Protein AF-A0A972YFZ2-F1 (afdb_monomer_lite)

pLDDT: mean 70.56, std 20.29, range [30.72, 95.06]

Foldseek 3Di:
DDPFKWKAFPVVLGIDDPQAWDADPVRFIWGADPNDIDTHGPPPPGMDIWGFPPDAAPVRHTATALWFWKWKWFADDVHPDTDIFIFHWHQDPVVRAIWTWTDDQPDPPPDIDIHGCVVRVVGIDRIDGPGTCSPCLQPDSDDPDFDWDFDDPDPDTDTGGHDDPPPDDDDPDDPDDDDD

Secondary structure (DSSP, 8-state):
----EEEEETTTTEEEPTTTEEE-TTS-EEEEETTEEEEE-TTSTTEEEEEEEEEE-TTSPEEETTTEEEEEEEE-TT-SSEEEEEEEEEEETTTTEEEEEE-----TT-PPPEEETTTSTTTEEEEEEEEETTT-TT--SS--SSEEEEEEETTEEEEEEE------------------

Structure (mmCIF, N/CA/C/O backbone):
data_AF-A0A972YFZ2-F1
#
_entry.id   AF-A0A972YFZ2-F1
#
loop_
_atom_site.group_PDB
_atom_site.id
_atom_site.type_symbol
_atom_site.label_atom_id
_atom_site.label_alt_id
_atom_site.label_comp_id
_atom_site.label_asym_id
_atom_site.label_entity_id
_atom_site.label_seq_id
_atom_site.pdbx_PDB_ins_code
_atom_site.Cartn_x
_atom_site.Cartn_y
_atom_site.Cartn_z
_atom_site.occupancy
_atom_site.B_iso_or_equiv
_atom_site.auth_seq_id
_atom_site.auth_comp_id
_atom_site.auth_asym_id
_atom_site.auth_atom_id
_atom_site.pdbx_PDB_model_num
ATOM 1 N N . MET A 1 1 ? -2.534 -16.159 11.941 1.00 46.22 1 MET A N 1
ATOM 2 C CA . MET A 1 1 ? -3.526 -15.345 11.200 1.00 46.22 1 MET A CA 1
ATOM 3 C C . MET A 1 1 ? -2.789 -14.367 10.299 1.00 46.22 1 MET A C 1
ATOM 5 O O . MET A 1 1 ? -1.926 -13.649 10.784 1.00 46.22 1 MET A O 1
ATOM 9 N N . MET A 1 2 ? -3.070 -14.346 8.994 1.00 51.66 2 MET A N 1
ATOM 10 C CA . MET A 1 2 ? -2.534 -13.304 8.111 1.00 51.66 2 MET A CA 1
ATOM 11 C C . MET A 1 2 ? -3.303 -12.003 8.353 1.00 51.66 2 MET A C 1
ATOM 13 O O . MET A 1 2 ? -4.479 -11.933 8.018 1.00 51.66 2 MET A O 1
ATOM 17 N N . ASN A 1 3 ? -2.640 -10.963 8.866 1.00 70.31 3 ASN A N 1
ATOM 18 C CA . ASN A 1 3 ? -3.240 -9.623 8.902 1.00 70.31 3 ASN A CA 1
ATOM 19 C C . ASN A 1 3 ? -3.533 -9.160 7.482 1.00 70.31 3 ASN A C 1
ATOM 21 O O . ASN A 1 3 ? -2.602 -8.985 6.689 1.00 70.31 3 ASN A O 1
ATOM 25 N N . LYS A 1 4 ? -4.819 -9.043 7.167 1.00 85.06 4 LYS A N 1
ATOM 26 C CA . LYS A 1 4 ? -5.319 -8.548 5.883 1.00 85.06 4 LYS A CA 1
ATOM 27 C C . LYS A 1 4 ? -5.367 -7.020 5.836 1.00 85.06 4 LYS A C 1
ATOM 29 O O . LYS A 1 4 ? -5.476 -6.466 4.749 1.00 85.06 4 LYS A O 1
ATOM 34 N N . TYR A 1 5 ? -5.261 -6.361 6.989 1.00 86.94 5 TYR A N 1
ATOM 35 C CA . TYR A 1 5 ? -5.500 -4.931 7.133 1.00 86.94 5 TYR A CA 1
ATOM 36 C C . TYR A 1 5 ? -4.408 -4.267 7.971 1.00 86.94 5 TYR A C 1
ATOM 38 O O . TYR A 1 5 ? -3.855 -4.882 8.888 1.00 86.94 5 TYR A O 1
ATOM 46 N N . LYS A 1 6 ? -4.146 -2.998 7.663 1.00 88.75 6 LYS A N 1
ATOM 47 C CA . LYS A 1 6 ? -3.535 -2.012 8.556 1.00 88.75 6 LYS A CA 1
ATOM 48 C C . LYS A 1 6 ? -4.562 -0.921 8.824 1.00 88.75 6 LYS A C 1
ATOM 50 O O . LYS A 1 6 ? -5.264 -0.514 7.905 1.00 88.75 6 LYS A O 1
ATOM 55 N N . ILE A 1 7 ? -4.636 -0.455 10.065 1.00 87.06 7 ILE A N 1
ATOM 56 C CA . ILE A 1 7 ? -5.599 0.566 10.482 1.00 87.06 7 ILE A CA 1
ATOM 57 C C . ILE A 1 7 ? -4.810 1.748 11.027 1.00 87.06 7 ILE A C 1
ATOM 59 O O . ILE A 1 7 ? -3.989 1.571 11.927 1.00 87.06 7 ILE A O 1
ATOM 63 N N . TYR A 1 8 ? -5.034 2.927 10.462 1.00 85.56 8 TYR A N 1
ATOM 64 C CA . TYR A 1 8 ? -4.451 4.181 10.920 1.00 85.56 8 TYR A CA 1
ATOM 65 C C . TYR A 1 8 ? -5.502 4.970 11.705 1.00 85.56 8 TYR A C 1
ATOM 67 O O . TYR A 1 8 ? -6.584 5.230 11.181 1.00 85.56 8 TYR A O 1
ATOM 75 N N . ASP A 1 9 ? -5.204 5.325 12.957 1.00 86.00 9 ASP A N 1
ATOM 76 C CA . ASP A 1 9 ? -6.024 6.253 13.746 1.00 86.00 9 ASP A CA 1
ATOM 77 C C . ASP A 1 9 ? -5.588 7.681 13.396 1.00 86.00 9 ASP A C 1
ATOM 79 O O . ASP A 1 9 ? -4.495 8.113 13.767 1.00 86.00 9 ASP A O 1
ATOM 83 N N . THR A 1 10 ? -6.434 8.406 12.660 1.00 79.31 10 THR A N 1
ATOM 84 C CA . THR A 1 10 ? -6.161 9.775 12.195 1.00 79.31 10 THR A CA 1
ATOM 85 C C . THR A 1 10 ? -6.112 10.777 13.343 1.00 79.31 10 THR A C 1
ATOM 87 O O . THR A 1 10 ? -5.435 11.798 13.236 1.00 79.31 10 THR A O 1
ATOM 90 N N . LYS A 1 11 ? -6.781 10.480 14.464 1.00 80.88 11 LYS A N 1
ATOM 91 C CA . LYS A 1 11 ? -6.771 11.326 15.658 1.00 80.88 11 LYS A CA 1
ATOM 92 C C . LYS A 1 11 ? -5.473 11.159 16.443 1.00 80.88 11 LYS A C 1
ATOM 94 O O . LYS A 1 11 ? -4.887 12.150 16.864 1.00 80.88 11 LYS A O 1
ATOM 99 N N . GLU A 1 12 ? -5.029 9.919 16.632 1.00 83.94 12 GLU A N 1
ATOM 100 C CA . GLU A 1 12 ? -3.793 9.602 17.370 1.00 83.94 12 GLU A CA 1
ATOM 101 C C . GLU A 1 12 ? -2.539 9.612 16.472 1.00 83.94 12 GLU A C 1
ATOM 103 O O . GLU A 1 12 ? -1.428 9.401 16.955 1.00 83.94 12 GLU A O 1
ATOM 108 N N . LYS A 1 13 ? -2.717 9.838 15.163 1.00 82.31 13 LYS A N 1
ATOM 109 C CA . LYS A 1 13 ? -1.678 9.887 14.124 1.00 82.31 13 LYS A CA 1
ATOM 110 C C . LYS A 1 13 ? -0.741 8.667 14.116 1.00 82.31 13 LYS A C 1
ATOM 112 O O . LYS A 1 13 ? 0.471 8.804 13.948 1.00 82.31 13 LYS A O 1
ATOM 117 N N . ARG A 1 14 ? -1.281 7.454 14.286 1.00 86.25 14 ARG A N 1
ATOM 118 C CA . ARG A 1 14 ? -0.482 6.212 14.310 1.00 86.25 14 ARG A CA 1
ATOM 119 C C . ARG A 1 14 ? -1.227 4.997 13.773 1.00 86.25 14 ARG A C 1
ATOM 121 O O . ARG A 1 14 ? -2.456 4.934 13.810 1.00 86.25 14 ARG A O 1
ATOM 128 N N . PHE A 1 15 ? -0.470 3.980 13.366 1.00 87.75 15 PHE A N 1
ATOM 129 C CA . PHE A 1 15 ? -1.037 2.658 13.113 1.00 87.75 15 PHE A CA 1
ATOM 130 C C . PHE A 1 15 ? -1.406 1.950 14.418 1.00 87.75 15 PHE A C 1
ATOM 132 O O . PHE A 1 15 ? -0.667 1.990 15.407 1.00 87.75 15 PHE A O 1
ATOM 139 N N . LEU A 1 16 ? -2.554 1.281 14.394 1.00 87.88 16 LEU A N 1
ATOM 140 C CA . LEU A 1 16 ? -3.014 0.412 15.467 1.00 87.88 16 LEU A CA 1
ATOM 141 C C . LEU A 1 16 ? -2.400 -0.982 15.307 1.00 87.88 16 LEU A C 1
ATOM 143 O O . LEU A 1 16 ? -2.342 -1.542 14.207 1.00 87.88 16 LEU A O 1
ATOM 147 N N . GLY A 1 17 ? -1.931 -1.541 16.417 1.00 86.31 17 GLY A N 1
ATOM 148 C CA . GLY A 1 17 ? -1.441 -2.906 16.500 1.00 86.31 17 GLY A CA 1
ATOM 149 C C . GLY A 1 17 ? -2.560 -3.944 16.398 1.00 86.31 17 GLY A C 1
ATOM 150 O O . GLY A 1 17 ? -3.748 -3.654 16.531 1.00 86.31 17 GLY A O 1
ATOM 151 N N . LEU A 1 18 ? -2.163 -5.204 16.226 1.00 80.75 18 LEU A N 1
ATOM 152 C CA . LEU A 1 18 ? -3.081 -6.339 16.022 1.00 80.75 18 LEU A CA 1
ATOM 153 C C . LEU A 1 18 ? -4.008 -6.623 17.198 1.00 80.75 18 LEU A C 1
ATOM 155 O O . LEU A 1 18 ? -5.031 -7.278 17.038 1.00 80.75 18 LEU A O 1
ATOM 159 N N . HIS A 1 19 ? -3.618 -6.161 18.380 1.00 83.56 19 HIS A N 1
ATOM 160 C CA . HIS A 1 19 ? -4.384 -6.311 19.609 1.00 83.56 19 HIS A CA 1
ATOM 161 C C . HIS A 1 19 ? -5.153 -5.034 19.971 1.00 83.56 19 HIS A C 1
ATOM 163 O O . HIS A 1 19 ? -5.839 -5.009 20.984 1.00 83.56 19 HIS A O 1
ATOM 169 N N . GLU A 1 20 ? -5.036 -3.979 19.162 1.00 85.69 20 GLU A N 1
ATOM 170 C CA . GLU A 1 20 ? -5.682 -2.686 19.404 1.00 85.69 20 GLU A CA 1
ATOM 171 C C . GLU A 1 20 ? -6.913 -2.483 18.525 1.00 85.69 20 GLU A C 1
ATOM 173 O O . GLU A 1 20 ? -7.835 -1.776 18.933 1.00 85.69 20 GLU A O 1
ATOM 178 N N . ALA A 1 21 ? -6.956 -3.110 17.345 1.00 86.50 21 ALA A N 1
ATOM 179 C CA . ALA A 1 21 ? -8.110 -3.021 16.465 1.00 86.50 21 ALA A CA 1
ATOM 180 C C . ALA A 1 21 ? -8.316 -4.245 15.565 1.00 86.50 21 ALA A C 1
ATOM 182 O O . ALA A 1 21 ? -7.379 -4.961 15.214 1.00 86.50 21 ALA A O 1
ATOM 183 N N . ALA A 1 22 ? -9.568 -4.439 15.161 1.00 85.56 22 ALA A N 1
ATOM 184 C CA . ALA A 1 22 ? -10.018 -5.426 14.191 1.00 85.56 22 ALA A CA 1
ATOM 185 C C . ALA A 1 22 ? -11.070 -4.811 13.256 1.00 85.56 22 ALA A C 1
ATOM 187 O O . ALA A 1 22 ? -11.588 -3.727 13.518 1.00 85.56 22 ALA A O 1
ATOM 188 N N . ILE A 1 23 ? -11.388 -5.514 12.168 1.00 83.56 23 ILE A N 1
ATOM 189 C CA . ILE A 1 23 ? -12.479 -5.149 11.259 1.00 83.56 23 ILE A CA 1
ATOM 190 C C . ILE A 1 23 ? -13.625 -6.146 11.447 1.00 83.56 23 ILE A C 1
ATOM 192 O O . ILE A 1 23 ? -13.380 -7.355 11.424 1.00 83.56 23 ILE A O 1
ATOM 196 N N . SER A 1 24 ? -14.845 -5.649 11.663 1.00 82.12 24 SER A N 1
ATOM 197 C CA . SER A 1 24 ? -16.055 -6.471 11.774 1.00 82.12 24 SER A CA 1
ATOM 198 C C . SER A 1 24 ? -16.467 -7.056 10.416 1.00 82.12 24 SER A C 1
ATOM 200 O O . SER A 1 24 ? -15.962 -6.651 9.367 1.00 82.12 24 SER A O 1
ATOM 202 N N . ASN A 1 25 ? -17.418 -7.994 10.409 1.00 79.12 25 ASN A N 1
ATOM 203 C CA . ASN A 1 25 ? -17.955 -8.547 9.159 1.00 79.12 25 ASN A CA 1
ATOM 204 C C . ASN A 1 25 ? -18.749 -7.509 8.353 1.00 79.12 25 ASN A C 1
ATOM 206 O O . ASN A 1 25 ? -18.790 -7.590 7.128 1.00 79.12 25 ASN A O 1
ATOM 210 N N . GLU A 1 26 ? -19.342 -6.521 9.026 1.00 78.62 26 GLU A N 1
ATOM 211 C CA . GLU A 1 26 ? -19.993 -5.368 8.396 1.00 78.62 26 GLU A CA 1
ATOM 212 C C . GLU A 1 26 ? -18.982 -4.327 7.886 1.00 78.62 26 GLU A C 1
ATOM 214 O O . GLU A 1 26 ? -19.370 -3.335 7.274 1.00 78.62 26 GLU A O 1
ATOM 219 N N . GLY A 1 27 ? -17.683 -4.543 8.121 1.00 73.31 27 GLY A N 1
ATOM 220 C CA . GLY A 1 27 ? -16.622 -3.633 7.716 1.00 73.31 27 GLY A CA 1
ATOM 221 C C . GLY A 1 27 ? -16.403 -2.466 8.676 1.00 73.31 27 GLY A C 1
ATOM 222 O O . GLY A 1 27 ? -15.793 -1.487 8.262 1.00 73.31 27 GLY A O 1
ATOM 223 N N . ASN A 1 28 ? -16.869 -2.534 9.928 1.00 81.25 28 ASN A N 1
ATOM 224 C CA . ASN A 1 28 ? -16.609 -1.506 10.944 1.00 81.25 28 ASN A CA 1
ATOM 225 C C . ASN A 1 28 ? -15.244 -1.695 11.612 1.00 81.25 28 ASN A C 1
ATOM 227 O O . ASN A 1 28 ? -14.723 -2.810 11.665 1.00 81.25 28 ASN A O 1
ATOM 231 N N . VAL A 1 29 ? -14.675 -0.619 12.164 1.00 81.31 29 VAL A N 1
ATOM 232 C CA . VAL A 1 29 ? -13.446 -0.704 12.964 1.00 81.31 29 VAL A CA 1
ATOM 233 C C . VAL A 1 29 ? -13.821 -0.952 14.419 1.00 81.31 29 VAL A C 1
ATOM 235 O O . VAL A 1 29 ? -14.393 -0.095 15.090 1.00 81.31 29 VAL A O 1
ATOM 238 N N . ILE A 1 30 ? -13.436 -2.116 14.928 1.00 83.38 30 ILE A N 1
ATOM 239 C CA . ILE A 1 30 ? -13.563 -2.468 16.338 1.00 83.38 30 ILE A CA 1
ATOM 240 C C . ILE A 1 30 ? -12.245 -2.120 17.018 1.00 83.38 30 ILE A C 1
ATOM 242 O O . ILE A 1 30 ? -11.204 -2.623 16.604 1.00 83.38 30 ILE A O 1
ATOM 246 N N . THR A 1 31 ? -12.273 -1.296 18.064 1.00 83.50 31 THR A N 1
ATOM 247 C CA . THR A 1 31 ? -11.075 -0.990 18.864 1.00 83.50 31 THR A CA 1
ATOM 248 C C . THR A 1 31 ? -11.166 -1.560 20.271 1.00 83.50 31 THR A C 1
ATOM 250 O O . THR A 1 31 ? -12.240 -1.610 20.874 1.00 83.50 31 THR A O 1
ATOM 253 N N . PHE A 1 32 ? -10.018 -1.981 20.799 1.00 80.50 32 PHE A N 1
ATOM 254 C CA . PHE A 1 32 ? -9.873 -2.547 22.135 1.00 80.50 32 PHE A CA 1
ATOM 255 C C . PHE A 1 32 ? -9.085 -1.562 22.998 1.00 80.50 32 PHE A C 1
ATOM 257 O O . PHE A 1 32 ? -7.896 -1.339 22.770 1.00 80.50 32 PHE A O 1
ATOM 264 N N . LYS A 1 33 ? -9.731 -0.953 23.997 1.00 73.56 33 LYS A N 1
ATOM 265 C CA . LYS A 1 33 ? -9.058 -0.033 24.925 1.00 73.56 33 LYS A CA 1
ATOM 266 C C . LYS A 1 33 ? -9.435 -0.376 26.355 1.00 73.56 33 LYS A C 1
ATOM 268 O O . LYS A 1 33 ? -10.606 -0.349 26.711 1.00 73.56 33 LYS A O 1
ATOM 273 N N . ASN A 1 34 ? -8.434 -0.691 27.178 1.00 71.25 34 ASN A N 1
ATOM 274 C CA . ASN A 1 34 ? -8.599 -1.010 28.602 1.00 71.25 34 ASN A CA 1
ATOM 275 C C . ASN A 1 34 ? -9.643 -2.113 28.879 1.00 71.25 34 ASN A C 1
ATOM 277 O O . ASN A 1 34 ? -10.395 -2.028 29.843 1.00 71.25 34 ASN A O 1
ATOM 281 N N . GLY A 1 35 ? -9.721 -3.130 28.015 1.00 64.38 35 GLY A N 1
ATOM 282 C CA . GLY A 1 35 ? -10.695 -4.222 28.141 1.00 64.38 35 GLY A CA 1
ATOM 283 C C . GLY A 1 35 ? -12.114 -3.889 27.662 1.00 64.38 35 GLY A C 1
ATOM 284 O O . GLY A 1 35 ? -12.957 -4.780 27.638 1.00 64.38 35 GLY A O 1
ATOM 285 N N . ALA A 1 36 ? -12.378 -2.650 27.238 1.00 65.69 36 ALA A N 1
ATOM 286 C CA . ALA A 1 36 ? -13.624 -2.270 26.583 1.00 65.69 36 ALA A CA 1
ATOM 287 C C . ALA A 1 36 ? -13.517 -2.426 25.057 1.00 65.69 36 ALA A C 1
ATOM 289 O O . ALA A 1 36 ? -12.479 -2.129 24.455 1.00 65.69 36 ALA A O 1
ATOM 290 N N . ILE A 1 37 ? -14.613 -2.888 24.453 1.00 74.12 37 ILE A N 1
ATOM 291 C CA . ILE A 1 37 ? -14.787 -3.027 23.006 1.00 74.12 37 ILE A CA 1
ATOM 292 C C . ILE A 1 37 ? -15.602 -1.830 22.522 1.00 74.12 37 ILE A C 1
ATOM 294 O O . ILE A 1 37 ? -16.715 -1.608 22.997 1.00 74.12 37 ILE A O 1
ATOM 298 N N . TYR A 1 38 ? -15.054 -1.076 21.575 1.00 71.94 38 TYR A N 1
ATOM 299 C CA . TYR A 1 38 ? -15.760 0.014 20.908 1.00 71.94 38 TYR A CA 1
ATOM 300 C C . TYR A 1 38 ? -15.969 -0.358 19.446 1.00 71.94 38 TYR A C 1
ATOM 302 O O . TYR A 1 38 ? -14.993 -0.519 18.713 1.00 71.94 38 TYR A O 1
ATOM 310 N N . ASP A 1 39 ? -17.229 -0.479 19.034 1.00 70.56 39 ASP A N 1
ATOM 311 C CA . ASP A 1 39 ? -17.603 -0.599 17.627 1.00 70.56 39 ASP A CA 1
ATOM 312 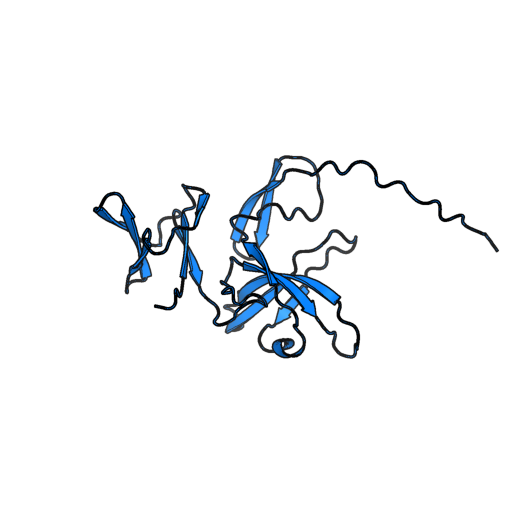C C . ASP A 1 39 ? -17.755 0.809 17.050 1.00 70.56 39 ASP A C 1
ATOM 314 O O . ASP A 1 39 ? -18.663 1.559 17.420 1.00 70.56 39 ASP A O 1
ATOM 318 N N . VAL A 1 40 ? -16.794 1.210 16.221 1.00 65.38 40 VAL A N 1
ATOM 319 C CA . VAL A 1 40 ? -16.801 2.519 15.584 1.00 65.38 40 VAL A CA 1
ATOM 320 C C . VAL A 1 40 ? -17.075 2.312 14.105 1.00 65.38 40 VAL A C 1
ATOM 322 O O . VAL A 1 40 ? -16.280 1.707 13.382 1.00 65.38 40 VAL A O 1
ATOM 325 N N . ALA A 1 41 ? -18.201 2.861 13.648 1.00 59.53 41 ALA A N 1
ATOM 326 C CA . ALA A 1 41 ? -18.550 2.848 12.238 1.00 59.53 41 ALA A CA 1
ATOM 327 C C . ALA A 1 41 ? -17.386 3.394 11.393 1.00 59.53 41 ALA A C 1
ATOM 329 O O . ALA A 1 41 ? -16.792 4.435 11.710 1.00 59.53 41 ALA A O 1
ATOM 330 N N . THR A 1 42 ? -17.088 2.714 10.288 1.00 53.81 42 THR A N 1
ATOM 331 C CA . THR A 1 42 ? -16.043 3.110 9.326 1.00 53.81 42 THR A CA 1
ATOM 332 C C . THR A 1 42 ? -16.277 4.472 8.688 1.00 53.81 42 THR A C 1
ATOM 334 O O . THR A 1 42 ? -15.336 5.085 8.202 1.00 53.81 42 THR A O 1
ATOM 337 N N . ASN A 1 43 ? -17.508 4.983 8.754 1.00 51.56 43 ASN A N 1
ATOM 338 C CA . ASN A 1 43 ? -17.858 6.331 8.306 1.00 51.56 43 ASN A CA 1
ATOM 339 C C . ASN A 1 43 ? -17.453 7.432 9.298 1.00 51.56 43 ASN A C 1
ATOM 341 O O . ASN A 1 43 ? -17.711 8.609 9.050 1.00 51.56 43 ASN A O 1
ATOM 345 N N . SER A 1 44 ? -16.837 7.088 10.431 1.00 57.53 44 SER A N 1
ATOM 346 C CA . SER A 1 44 ? -16.124 8.088 11.215 1.00 57.53 44 SER A CA 1
ATOM 347 C C . SER A 1 44 ? -14.825 8.424 10.479 1.00 57.53 44 SER A C 1
ATOM 349 O O . SER A 1 44 ? -14.021 7.538 10.209 1.00 57.53 44 SER A O 1
ATOM 351 N N . ASN A 1 45 ? -14.561 9.704 10.203 1.00 66.31 45 ASN A N 1
ATOM 352 C CA . ASN A 1 45 ? -13.284 10.192 9.639 1.00 66.31 45 ASN A CA 1
ATOM 353 C C . ASN A 1 45 ? -12.051 9.906 10.541 1.00 66.31 45 ASN A C 1
ATOM 355 O O . ASN A 1 45 ? -10.999 10.529 10.401 1.00 66.31 45 ASN A O 1
ATOM 359 N N . ARG A 1 46 ? -12.190 9.008 11.523 1.00 78.38 46 ARG A N 1
ATOM 360 C CA . ARG A 1 46 ? -11.207 8.651 12.536 1.00 78.38 46 ARG A CA 1
ATOM 361 C C . ARG A 1 46 ? -10.264 7.537 12.091 1.00 78.38 46 ARG A C 1
ATOM 363 O O . ARG A 1 46 ? -9.124 7.512 12.542 1.00 78.38 46 ARG A O 1
ATOM 370 N N . TYR A 1 47 ? -10.725 6.599 11.269 1.00 82.12 47 TYR A N 1
ATOM 371 C CA . TYR A 1 47 ? -9.928 5.426 10.922 1.00 82.12 47 TYR A CA 1
ATOM 372 C C . TYR A 1 47 ? -9.780 5.271 9.418 1.00 82.12 47 TYR A C 1
ATOM 374 O O . TYR A 1 47 ? -10.772 5.197 8.697 1.00 82.12 47 TYR A O 1
ATOM 382 N N . THR A 1 48 ? -8.536 5.136 8.966 1.00 81.62 48 THR A N 1
ATOM 383 C CA . THR A 1 48 ? -8.220 4.770 7.583 1.00 81.62 48 THR A CA 1
ATOM 384 C C . THR A 1 48 ? -7.800 3.308 7.538 1.00 81.62 48 THR A C 1
ATOM 386 O O . THR A 1 48 ? -6.922 2.878 8.292 1.00 81.62 48 THR A O 1
ATOM 389 N N . ILE A 1 49 ? -8.439 2.525 6.668 1.00 83.81 49 ILE A N 1
ATOM 390 C CA . ILE A 1 49 ? -8.173 1.093 6.508 1.00 83.81 49 ILE A CA 1
ATOM 391 C C . ILE A 1 49 ? -7.381 0.874 5.223 1.00 83.81 49 ILE A C 1
ATOM 393 O O . ILE A 1 49 ? -7.826 1.245 4.141 1.00 83.81 49 ILE A O 1
ATOM 397 N N . HIS A 1 50 ? -6.248 0.193 5.348 1.00 87.06 50 HIS A N 1
ATOM 398 C CA . HIS A 1 50 ? -5.372 -0.162 4.238 1.00 87.06 50 HIS A CA 1
ATOM 399 C C . HIS A 1 50 ? -5.346 -1.671 4.047 1.00 87.06 50 HIS A C 1
ATOM 401 O O . HIS A 1 50 ? -5.088 -2.430 4.988 1.00 87.06 50 HIS A O 1
ATOM 407 N N . TYR A 1 51 ? -5.596 -2.115 2.820 1.00 88.25 51 TYR A N 1
ATOM 408 C CA . TYR A 1 51 ? -5.763 -3.526 2.491 1.00 88.25 51 TYR A CA 1
ATOM 409 C C . TYR A 1 51 ? -4.446 -4.138 2.026 1.00 88.25 51 TYR A C 1
ATOM 411 O O . TYR A 1 51 ? -3.728 -3.559 1.215 1.00 88.25 51 TYR A O 1
ATOM 419 N N . TYR A 1 52 ? -4.121 -5.330 2.522 1.00 92.00 52 TYR A N 1
ATOM 420 C CA . TYR A 1 52 ? -2.996 -6.109 2.015 1.00 92.00 52 TYR A CA 1
ATOM 421 C C . TYR A 1 52 ? -3.259 -6.525 0.563 1.00 92.00 52 TYR A C 1
ATOM 423 O O . TYR A 1 52 ? -4.241 -7.212 0.291 1.00 92.00 52 TYR A O 1
ATOM 431 N N . ILE A 1 53 ? -2.353 -6.178 -0.354 1.00 90.19 53 ILE A N 1
ATOM 432 C CA . ILE A 1 53 ? -2.561 -6.402 -1.797 1.00 90.19 53 ILE A CA 1
ATOM 433 C C . ILE A 1 53 ? -2.188 -7.815 -2.270 1.00 90.19 53 ILE A C 1
ATOM 435 O O . ILE A 1 53 ? -2.205 -8.101 -3.465 1.00 90.19 53 ILE A O 1
ATOM 439 N N . GLY A 1 54 ? -1.762 -8.695 -1.359 1.00 90.75 54 GLY A N 1
ATOM 440 C CA . GLY A 1 54 ? -1.279 -10.030 -1.721 1.00 90.75 54 GLY A CA 1
ATOM 441 C C . GLY A 1 54 ? 0.193 -10.095 -2.146 1.00 90.75 54 GLY A C 1
ATOM 442 O O . GLY A 1 54 ? 0.617 -11.144 -2.622 1.00 90.75 54 GLY A O 1
ATOM 443 N N . LYS A 1 55 ? 0.978 -9.020 -1.978 1.00 90.56 55 LYS A N 1
ATOM 444 C CA . LYS A 1 55 ? 2.411 -8.970 -2.329 1.00 90.56 55 LYS A CA 1
ATOM 445 C C . LYS A 1 55 ? 3.288 -8.516 -1.163 1.00 90.56 55 LYS A C 1
ATOM 447 O O . LYS A 1 55 ? 2.889 -7.650 -0.384 1.00 90.56 55 LYS A O 1
ATOM 452 N N . THR A 1 56 ? 4.495 -9.064 -1.079 1.00 93.94 56 THR A N 1
ATOM 453 C CA . THR A 1 56 ? 5.535 -8.663 -0.125 1.00 93.94 56 THR A CA 1
ATOM 454 C C . THR A 1 56 ? 6.685 -7.940 -0.823 1.00 93.94 56 THR A C 1
ATOM 456 O O . THR A 1 56 ? 6.867 -8.062 -2.034 1.00 93.94 56 THR A O 1
ATOM 459 N N . ASP A 1 57 ? 7.422 -7.143 -0.056 1.00 94.69 57 ASP A N 1
ATOM 460 C CA . ASP A 1 57 ? 8.674 -6.521 -0.480 1.00 94.69 57 ASP A CA 1
ATOM 461 C C . ASP A 1 57 ? 9.852 -7.516 -0.386 1.00 94.69 57 ASP A C 1
ATOM 463 O O . ASP A 1 57 ? 9.687 -8.651 0.063 1.00 94.69 57 ASP A O 1
ATOM 467 N N . ILE A 1 58 ? 11.056 -7.086 -0.776 1.00 95.06 58 ILE A N 1
ATOM 468 C CA . ILE A 1 58 ? 12.290 -7.895 -0.715 1.00 95.06 58 ILE A CA 1
ATOM 469 C C . ILE A 1 58 ? 12.692 -8.362 0.698 1.00 95.06 58 ILE A C 1
ATOM 471 O O . ILE A 1 58 ? 13.603 -9.172 0.824 1.00 95.06 58 ILE A O 1
ATOM 475 N N . ASN A 1 59 ? 12.063 -7.841 1.756 1.00 94.94 59 ASN A N 1
ATOM 476 C CA . ASN A 1 59 ? 12.301 -8.219 3.152 1.00 94.94 59 ASN A CA 1
ATOM 477 C C . ASN A 1 59 ? 11.084 -8.942 3.758 1.00 94.94 59 ASN A C 1
ATOM 479 O O . ASN A 1 59 ? 10.884 -8.887 4.974 1.00 94.94 59 ASN A O 1
ATOM 483 N N . ASP A 1 60 ? 10.226 -9.532 2.921 1.00 94.12 60 ASP A N 1
ATOM 484 C CA . ASP A 1 60 ? 8.984 -10.212 3.305 1.00 94.12 60 ASP A CA 1
ATOM 485 C C . ASP A 1 60 ? 7.969 -9.327 4.053 1.00 94.12 60 ASP A C 1
ATOM 487 O O . ASP A 1 60 ? 7.034 -9.809 4.706 1.00 94.12 60 ASP A O 1
ATOM 491 N N . LYS A 1 61 ? 8.089 -7.999 3.938 1.00 92.69 61 LYS A N 1
ATOM 492 C CA . LYS A 1 61 ? 7.116 -7.070 4.513 1.00 92.69 61 LYS A CA 1
ATOM 493 C C . LYS A 1 61 ? 5.922 -6.941 3.582 1.00 92.69 61 LYS A C 1
ATOM 495 O O . LYS A 1 61 ? 6.051 -6.677 2.391 1.00 92.69 61 LYS A O 1
ATOM 500 N N . LYS A 1 62 ? 4.727 -7.091 4.146 1.00 93.00 62 LYS A N 1
ATOM 501 C CA . LYS A 1 62 ? 3.460 -6.948 3.421 1.00 93.00 62 LYS A CA 1
ATOM 502 C C . LYS A 1 62 ? 3.273 -5.539 2.867 1.00 93.00 62 LYS A C 1
ATOM 504 O O . LYS A 1 62 ? 3.408 -4.568 3.610 1.00 93.00 62 LYS A O 1
ATOM 509 N N . ILE A 1 63 ? 2.864 -5.466 1.606 1.00 92.56 63 ILE A N 1
ATOM 510 C CA . ILE A 1 63 ? 2.512 -4.227 0.918 1.00 92.56 63 ILE A CA 1
ATOM 511 C C . ILE A 1 63 ? 1.007 -3.977 1.068 1.00 92.56 63 ILE A C 1
ATOM 513 O O . ILE A 1 63 ? 0.185 -4.862 0.816 1.00 92.56 63 ILE A O 1
ATOM 517 N N . TYR A 1 64 ? 0.653 -2.767 1.485 1.00 91.25 64 TYR A N 1
ATOM 518 C CA . TYR A 1 64 ? -0.722 -2.329 1.715 1.00 91.25 64 TYR A CA 1
ATOM 519 C C . TYR A 1 64 ? -1.110 -1.201 0.756 1.00 91.25 64 TYR A C 1
ATOM 521 O O . TYR A 1 64 ? -0.331 -0.264 0.561 1.00 91.25 64 TYR A O 1
ATOM 529 N N . ASP A 1 65 ? -2.317 -1.318 0.210 1.00 88.69 65 ASP A N 1
ATOM 530 C CA . ASP A 1 65 ? -2.978 -0.359 -0.674 1.00 88.69 65 ASP A CA 1
ATOM 531 C C . ASP A 1 65 ? -3.120 1.016 -0.018 1.00 88.69 65 ASP A C 1
ATOM 533 O O . ASP A 1 65 ? -3.437 1.109 1.173 1.00 88.69 65 ASP A O 1
ATOM 537 N N . ASP A 1 66 ? -2.883 2.063 -0.807 1.00 81.56 66 ASP A N 1
ATOM 538 C CA . ASP A 1 66 ? -3.044 3.470 -0.427 1.00 81.56 66 ASP A CA 1
ATOM 539 C C . ASP A 1 66 ? -2.295 3.834 0.870 1.00 81.56 66 ASP A C 1
ATOM 541 O O . ASP A 1 66 ? -2.722 4.636 1.703 1.00 81.56 66 ASP A O 1
ATOM 545 N N . CYS A 1 67 ? -1.172 3.148 1.094 1.00 84.19 67 CYS A N 1
ATOM 546 C CA . CYS A 1 67 ? -0.365 3.272 2.300 1.00 84.19 67 CYS A CA 1
ATOM 547 C C . CYS A 1 67 ? 1.110 3.067 2.012 1.00 84.19 67 CYS A C 1
ATOM 549 O O . CYS A 1 67 ? 1.913 3.921 2.357 1.00 84.19 67 CYS A O 1
ATOM 551 N N . SER A 1 68 ? 1.500 1.935 1.426 1.00 88.06 68 SER A N 1
ATOM 552 C CA . SER A 1 68 ? 2.921 1.578 1.338 1.00 88.06 68 SER A CA 1
ATOM 553 C C . SER A 1 68 ? 3.643 2.414 0.286 1.00 88.06 68 SER A C 1
ATOM 555 O O . SER A 1 68 ? 3.304 2.347 -0.894 1.00 88.06 68 SER A O 1
ATOM 557 N N . ILE A 1 69 ? 4.675 3.142 0.718 1.00 87.56 69 ILE A N 1
ATOM 558 C CA . ILE A 1 69 ? 5.629 3.797 -0.176 1.00 87.56 69 ILE A CA 1
ATOM 559 C C . ILE A 1 69 ? 6.740 2.796 -0.471 1.00 87.56 69 ILE A C 1
ATOM 561 O O . ILE A 1 69 ? 7.373 2.259 0.448 1.00 87.56 69 ILE A O 1
ATOM 565 N N . ILE A 1 70 ? 6.969 2.556 -1.754 1.00 88.44 70 ILE A N 1
ATOM 566 C CA . ILE A 1 70 ? 7.925 1.585 -2.264 1.00 88.44 70 ILE A CA 1
ATOM 567 C C . ILE A 1 70 ? 9.007 2.265 -3.100 1.00 88.44 70 ILE A C 1
ATOM 569 O O . 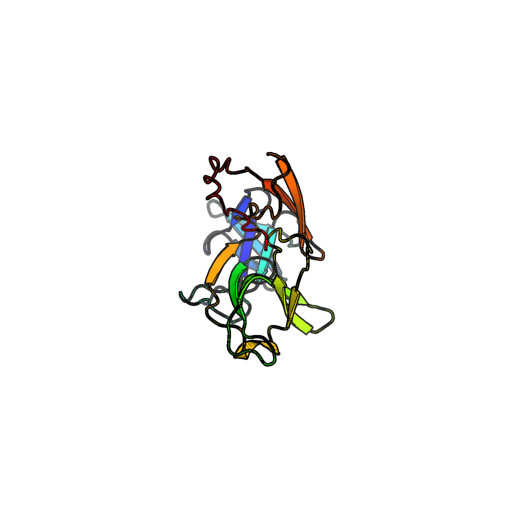ILE A 1 70 ? 8.725 3.191 -3.854 1.00 88.44 70 ILE A O 1
ATOM 573 N N . GLU A 1 71 ? 10.232 1.771 -2.969 1.00 88.25 71 GLU A N 1
ATOM 574 C CA . GLU A 1 71 ? 11.296 1.918 -3.965 1.00 88.25 71 GLU A CA 1
ATOM 575 C C . GLU A 1 71 ? 11.284 0.658 -4.836 1.00 88.25 71 GLU A C 1
ATOM 577 O O . GLU A 1 71 ? 11.104 -0.446 -4.313 1.00 88.25 71 GLU A O 1
ATOM 582 N N . PHE A 1 72 ? 11.443 0.799 -6.146 1.00 90.00 72 PHE A N 1
ATOM 583 C CA . PHE A 1 72 ? 11.501 -0.328 -7.071 1.00 90.00 72 PHE A CA 1
ATOM 584 C C . PHE A 1 72 ? 12.341 0.002 -8.303 1.00 90.00 72 PHE A C 1
ATOM 586 O O . PHE A 1 72 ? 12.474 1.159 -8.698 1.00 90.00 72 PHE A O 1
ATOM 593 N N . ASP A 1 73 ? 12.866 -1.042 -8.930 1.00 90.69 73 ASP A N 1
ATOM 594 C CA . ASP A 1 73 ? 13.547 -0.962 -10.214 1.00 90.69 73 ASP A CA 1
ATOM 595 C C . ASP A 1 73 ? 12.540 -1.274 -11.327 1.00 90.69 73 ASP A C 1
ATOM 597 O O . ASP A 1 73 ? 11.795 -2.254 -11.234 1.00 90.69 73 ASP A O 1
ATOM 601 N N . PHE A 1 74 ? 12.514 -0.474 -12.389 1.00 89.62 74 PHE A N 1
ATOM 602 C CA . PHE A 1 74 ? 11.686 -0.715 -13.568 1.00 89.62 74 PHE A CA 1
ATOM 603 C C . PHE A 1 74 ? 12.547 -0.840 -14.823 1.00 89.62 74 PHE A C 1
ATOM 605 O O . PHE A 1 74 ? 13.404 0.002 -15.086 1.00 89.62 74 PHE A O 1
ATOM 612 N N . ILE A 1 75 ? 12.295 -1.890 -15.604 1.00 88.94 75 ILE A N 1
ATOM 613 C CA . ILE A 1 75 ? 12.957 -2.137 -16.889 1.00 88.94 75 ILE A CA 1
ATOM 614 C C . ILE A 1 75 ? 12.018 -1.706 -18.020 1.00 88.94 75 ILE A C 1
ATOM 616 O O . ILE A 1 75 ? 10.975 -2.336 -18.263 1.00 88.94 75 ILE A O 1
ATOM 620 N N . GLY A 1 76 ? 12.400 -0.630 -18.708 1.00 80.50 76 GLY A N 1
ATOM 621 C CA . GLY A 1 76 ? 11.624 -0.014 -19.779 1.00 80.50 76 GLY A CA 1
ATOM 622 C C . GLY A 1 76 ? 11.359 -0.932 -20.976 1.00 80.50 76 GLY A C 1
ATOM 623 O O . GLY A 1 76 ? 11.972 -1.989 -21.165 1.00 80.50 76 GLY A O 1
ATOM 624 N N . PHE A 1 77 ? 10.357 -0.575 -21.781 1.00 71.62 77 PHE A N 1
ATOM 625 C CA . PHE A 1 77 ? 9.953 -1.368 -22.943 1.00 71.62 77 PHE A CA 1
ATOM 626 C C . PHE A 1 77 ? 10.964 -1.202 -24.081 1.00 71.62 77 PHE A C 1
ATOM 628 O O . PHE A 1 77 ? 10.861 -0.273 -24.870 1.00 71.62 77 PHE A O 1
ATOM 635 N N . GLY A 1 78 ? 11.907 -2.142 -24.174 1.00 74.31 78 GLY A N 1
ATOM 636 C CA . GLY A 1 78 ? 13.003 -2.103 -25.149 1.00 74.31 78 GLY A CA 1
ATOM 637 C C . GLY A 1 78 ? 14.364 -1.811 -24.518 1.00 74.31 78 GLY A C 1
ATOM 638 O O . GLY A 1 78 ? 15.372 -1.879 -25.215 1.00 74.31 78 GLY A O 1
ATOM 639 N N . ASP A 1 79 ? 14.392 -1.565 -23.209 1.00 74.75 79 ASP A N 1
ATOM 640 C CA . ASP A 1 79 ? 15.607 -1.249 -22.471 1.00 74.75 79 ASP A CA 1
ATOM 641 C C . ASP A 1 79 ? 16.166 -2.488 -21.765 1.00 74.75 79 ASP A C 1
ATOM 643 O O . ASP A 1 79 ? 15.420 -3.362 -21.313 1.00 74.75 79 ASP A O 1
ATOM 647 N N . ASN A 1 80 ? 17.492 -2.536 -21.635 1.00 75.25 80 ASN A N 1
ATOM 648 C CA . ASN A 1 80 ? 18.198 -3.514 -20.799 1.00 75.25 80 ASN A CA 1
ATOM 649 C C . ASN A 1 80 ? 18.634 -2.921 -19.450 1.00 75.25 80 ASN A C 1
ATOM 651 O O . ASN A 1 80 ? 19.163 -3.640 -18.603 1.00 75.25 80 ASN A O 1
ATOM 655 N N . GLU A 1 81 ? 18.427 -1.619 -19.253 1.00 82.06 81 GLU A N 1
ATOM 656 C CA . GLU A 1 81 ? 18.809 -0.908 -18.039 1.00 82.06 81 GLU A CA 1
ATOM 657 C C . GLU A 1 81 ? 17.594 -0.693 -17.138 1.00 82.06 81 GLU A C 1
ATOM 659 O O . GLU A 1 81 ? 16.483 -0.413 -17.593 1.00 82.06 81 GLU A O 1
ATOM 664 N N . SER A 1 82 ? 17.809 -0.858 -15.835 1.00 86.50 82 SER A N 1
ATOM 665 C CA . SER A 1 82 ? 16.791 -0.614 -14.822 1.00 86.50 82 SER A CA 1
ATOM 666 C C . SER A 1 82 ? 16.882 0.814 -14.300 1.00 86.50 82 SER A C 1
ATOM 668 O O . SER A 1 82 ? 17.949 1.240 -13.853 1.00 86.50 82 SER A O 1
ATOM 670 N N . VAL A 1 83 ? 15.751 1.512 -14.261 1.00 84.00 83 VAL A N 1
ATOM 671 C CA . VAL A 1 83 ? 15.629 2.827 -13.625 1.00 84.00 83 VAL A CA 1
ATOM 672 C C . VAL A 1 83 ? 14.950 2.669 -12.268 1.00 84.00 83 VAL A C 1
ATOM 674 O O . VAL A 1 83 ? 13.973 1.931 -12.134 1.00 84.00 83 VAL A O 1
ATOM 677 N N . LYS A 1 84 ? 15.475 3.360 -11.253 1.00 83.38 84 LYS A N 1
ATOM 678 C CA . LYS A 1 84 ? 14.903 3.382 -9.904 1.00 83.38 84 LYS A CA 1
ATOM 679 C C . LYS A 1 84 ? 13.774 4.392 -9.797 1.00 83.38 84 LYS A C 1
ATOM 681 O O . LYS A 1 84 ? 13.947 5.553 -10.156 1.00 83.38 84 LYS A O 1
ATOM 686 N N . TYR A 1 85 ? 12.667 3.961 -9.209 1.00 81.75 85 TYR A N 1
ATOM 687 C CA . TYR A 1 85 ? 11.507 4.793 -8.927 1.00 81.75 85 TYR A CA 1
ATOM 688 C C . TYR A 1 85 ? 11.073 4.649 -7.475 1.00 81.75 85 TYR A C 1
ATOM 690 O O . TYR A 1 85 ? 11.173 3.576 -6.879 1.00 81.75 85 TYR A O 1
ATOM 698 N N . ASN A 1 86 ? 10.504 5.730 -6.948 1.00 81.56 86 AS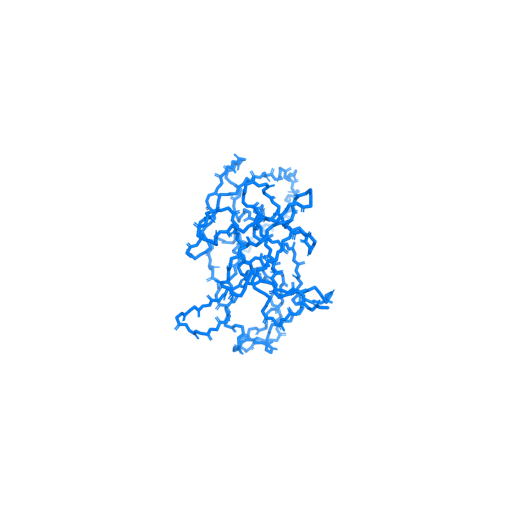N A N 1
ATOM 699 C CA . ASN A 1 86 ? 9.715 5.703 -5.726 1.00 81.56 86 ASN A CA 1
ATOM 700 C C . ASN A 1 86 ? 8.251 5.928 -6.084 1.00 81.56 86 ASN A C 1
ATOM 702 O O . ASN A 1 86 ? 7.935 6.740 -6.952 1.00 81.56 86 ASN A O 1
ATOM 706 N N . GLY A 1 87 ? 7.350 5.225 -5.413 1.00 82.25 87 GLY A N 1
ATOM 707 C CA . GLY A 1 87 ? 5.921 5.348 -5.659 1.00 82.25 87 GLY A CA 1
ATOM 708 C C . GLY A 1 87 ? 5.086 4.747 -4.546 1.00 82.25 87 GLY A C 1
ATOM 709 O O . GLY A 1 87 ? 5.612 4.231 -3.560 1.00 82.25 87 GLY A O 1
ATOM 710 N N . PHE A 1 88 ? 3.776 4.790 -4.717 1.00 86.81 88 PHE A N 1
ATOM 711 C CA . PHE A 1 88 ? 2.833 4.086 -3.857 1.00 86.81 88 PHE A CA 1
ATOM 712 C C . PHE A 1 88 ? 1.853 3.287 -4.709 1.00 86.81 88 PHE A C 1
ATOM 714 O O . PHE A 1 88 ? 1.609 3.597 -5.876 1.00 86.81 88 PHE A O 1
ATOM 721 N N . ILE A 1 89 ? 1.324 2.212 -4.131 1.00 86.81 89 ILE A N 1
ATOM 722 C CA . ILE A 1 89 ? 0.379 1.329 -4.813 1.00 86.81 89 ILE A CA 1
ATOM 723 C C . ILE A 1 89 ? -1.040 1.747 -4.460 1.00 86.81 89 ILE A C 1
ATOM 725 O O . ILE A 1 89 ? -1.356 1.888 -3.279 1.00 86.81 89 ILE A O 1
ATOM 729 N N . LYS A 1 90 ? -1.883 1.891 -5.485 1.00 86.62 90 LYS A N 1
ATOM 730 C CA . LYS A 1 90 ? -3.295 2.246 -5.339 1.00 86.62 90 LYS A CA 1
ATOM 731 C C . LYS A 1 90 ? -4.210 1.310 -6.117 1.00 86.62 90 LYS A C 1
ATOM 733 O O . LYS A 1 90 ? -3.911 0.930 -7.255 1.00 86.62 90 LYS A O 1
ATOM 738 N N . TRP A 1 91 ? -5.359 0.971 -5.542 1.00 84.81 91 TRP A N 1
ATOM 739 C CA . TRP A 1 91 ? -6.436 0.308 -6.271 1.00 84.81 91 TRP A CA 1
ATOM 740 C C . TRP A 1 91 ? -7.129 1.275 -7.240 1.00 84.81 91 TRP A C 1
ATOM 742 O O . TRP A 1 91 ? -7.835 2.209 -6.853 1.00 84.81 91 TRP A O 1
ATOM 752 N N . ASN A 1 92 ? -6.982 1.021 -8.537 1.00 84.38 92 ASN A N 1
ATOM 753 C CA . ASN A 1 92 ? -7.690 1.737 -9.583 1.00 84.38 92 ASN A CA 1
ATOM 754 C C . ASN A 1 92 ? -9.060 1.096 -9.829 1.00 84.38 92 ASN A C 1
ATOM 756 O O . ASN A 1 92 ? -9.187 0.116 -10.566 1.00 84.38 92 ASN A O 1
ATOM 760 N N . LYS A 1 93 ? -10.105 1.708 -9.260 1.00 83.19 93 LYS A N 1
ATOM 761 C CA . LYS A 1 93 ? -11.499 1.259 -9.409 1.00 83.19 93 LYS A CA 1
ATOM 762 C C . LYS A 1 93 ? -11.973 1.245 -10.863 1.00 83.19 93 LYS A C 1
ATOM 764 O O . LYS A 1 93 ? -12.689 0.333 -11.250 1.00 83.19 93 LYS A O 1
ATOM 769 N N . SER A 1 94 ? -11.559 2.221 -11.675 1.00 83.00 94 SER A N 1
ATOM 770 C CA . SER A 1 94 ? -12.000 2.323 -13.077 1.00 83.00 94 SER A CA 1
ATOM 771 C C . SER A 1 94 ? -11.439 1.210 -13.963 1.00 83.00 94 SER A C 1
ATOM 773 O O . SER A 1 94 ? -12.051 0.841 -14.961 1.00 83.00 94 SER A O 1
ATOM 775 N N . ARG A 1 95 ? -10.273 0.665 -13.593 1.00 83.38 95 ARG A N 1
ATOM 776 C CA . ARG A 1 95 ? -9.565 -0.376 -1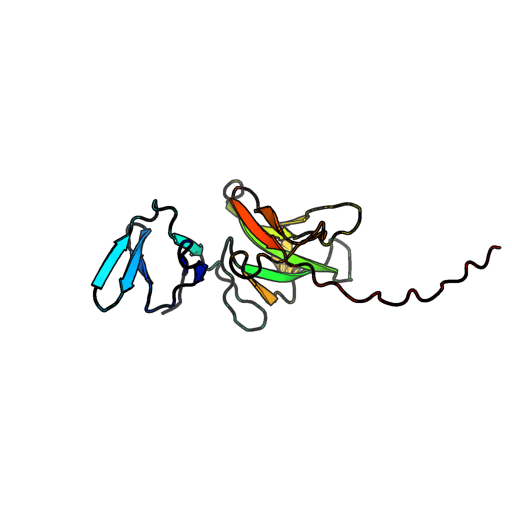4.349 1.00 83.38 95 ARG A CA 1
ATOM 777 C C . ARG A 1 95 ? -9.513 -1.723 -13.626 1.00 83.38 95 ARG A C 1
ATOM 779 O O . ARG A 1 95 ? -8.875 -2.636 -14.140 1.00 83.38 95 ARG A O 1
ATOM 786 N N . PHE A 1 96 ? -10.155 -1.832 -12.459 1.00 85.19 96 PHE A N 1
ATOM 787 C CA . PHE A 1 96 ? -10.200 -3.021 -11.602 1.00 85.19 96 PHE A CA 1
ATOM 788 C C . PHE A 1 96 ? -8.828 -3.685 -11.401 1.00 85.19 96 PHE A C 1
ATOM 790 O O . PHE A 1 96 ? -8.666 -4.890 -11.591 1.00 85.19 96 PHE A O 1
ATOM 797 N N . ARG A 1 97 ? -7.818 -2.884 -11.051 1.00 86.44 97 ARG A N 1
ATOM 798 C CA . ARG A 1 97 ? -6.427 -3.339 -10.899 1.00 86.44 97 ARG A CA 1
ATOM 799 C C . ARG A 1 97 ? -5.643 -2.450 -9.940 1.00 86.44 97 ARG A C 1
ATOM 801 O O . ARG A 1 97 ? -6.072 -1.339 -9.644 1.00 86.44 97 ARG A O 1
ATOM 808 N N . TYR A 1 98 ? -4.457 -2.897 -9.541 1.00 88.88 98 TYR A N 1
ATOM 809 C CA . TYR A 1 98 ? -3.488 -2.048 -8.849 1.00 88.88 98 TYR A CA 1
ATOM 810 C C . TYR A 1 98 ? -2.601 -1.301 -9.845 1.00 88.88 98 TYR A C 1
ATOM 812 O O . TYR A 1 98 ? -2.062 -1.906 -10.772 1.00 88.88 98 TYR A O 1
ATOM 820 N N . ASP A 1 99 ? -2.422 -0.004 -9.621 1.00 90.06 99 ASP A N 1
ATOM 821 C CA . ASP A 1 99 ? -1.399 0.798 -10.285 1.00 90.06 99 ASP A CA 1
ATOM 822 C C . ASP A 1 99 ? -0.337 1.218 -9.245 1.00 90.06 99 ASP A C 1
ATOM 824 O O . ASP A 1 99 ? -0.651 1.383 -8.064 1.00 90.06 99 ASP A O 1
ATOM 828 N N . ILE A 1 100 ? 0.913 1.396 -9.675 1.00 87.94 100 ILE A N 1
ATOM 829 C CA . ILE A 1 100 ? 1.922 2.163 -8.936 1.00 87.94 100 ILE A CA 1
ATOM 830 C C . ILE A 1 100 ? 1.912 3.579 -9.498 1.00 87.94 100 ILE A C 1
ATOM 832 O O . ILE A 1 100 ? 2.151 3.769 -10.690 1.00 87.94 100 ILE A O 1
ATOM 836 N N . GLU A 1 101 ? 1.668 4.562 -8.645 1.00 85.12 101 GLU A N 1
ATOM 837 C CA . GLU A 1 101 ? 1.837 5.973 -8.974 1.00 85.12 101 GLU A CA 1
ATOM 838 C C . GLU A 1 101 ? 3.195 6.436 -8.452 1.00 85.12 101 GLU A C 1
ATOM 840 O O . GLU A 1 101 ? 3.501 6.278 -7.266 1.00 85.12 101 GLU A O 1
ATOM 845 N N . THR A 1 102 ? 4.048 6.938 -9.346 1.00 77.81 102 THR A N 1
ATOM 846 C CA . THR A 1 102 ? 5.365 7.432 -8.944 1.00 77.81 102 THR A CA 1
ATOM 847 C C . THR A 1 102 ? 5.244 8.735 -8.186 1.00 77.81 102 THR A C 1
ATOM 849 O O . THR A 1 102 ? 4.463 9.608 -8.555 1.00 77.81 102 THR A O 1
ATOM 852 N N . ILE A 1 103 ? 6.100 8.895 -7.188 1.00 72.38 103 ILE A N 1
ATOM 853 C CA . ILE A 1 103 ? 6.311 10.162 -6.507 1.00 72.38 103 ILE A CA 1
ATOM 854 C C . ILE A 1 103 ? 7.471 10.853 -7.230 1.00 72.38 103 ILE A C 1
ATOM 856 O O . ILE A 1 103 ? 8.604 10.366 -7.185 1.00 72.38 103 ILE A O 1
ATOM 860 N N . SER A 1 104 ? 7.183 11.954 -7.927 1.00 59.19 104 SER A N 1
ATOM 861 C CA . SER A 1 104 ? 8.193 12.755 -8.624 1.00 59.19 104 SER A CA 1
ATOM 862 C C . SER A 1 104 ? 9.340 13.146 -7.675 1.00 59.19 104 SER A C 1
ATOM 864 O O . SER A 1 104 ? 9.123 13.717 -6.604 1.00 59.19 104 SER A O 1
ATOM 866 N N . HIS A 1 105 ? 10.579 12.837 -8.074 1.00 46.84 105 HIS A N 1
ATOM 867 C CA . HIS A 1 105 ? 11.734 13.635 -7.664 1.00 46.84 105 HIS A CA 1
ATOM 868 C C . HIS A 1 105 ? 11.745 14.865 -8.563 1.00 46.84 105 HIS A C 1
ATOM 870 O O . HIS A 1 105 ? 11.510 14.711 -9.758 1.00 46.84 105 HIS A O 1
ATOM 876 N N . GLY A 1 106 ? 11.979 16.051 -7.992 1.00 42.31 106 GLY A N 1
ATOM 877 C CA . GLY A 1 106 ? 11.941 17.360 -8.653 1.00 42.31 106 GLY A CA 1
ATOM 878 C C . GLY A 1 106 ? 12.971 17.580 -9.768 1.00 42.31 106 GLY A C 1
ATOM 879 O O . GLY A 1 106 ? 13.679 18.589 -9.777 1.00 42.31 106 GLY A O 1
ATOM 880 N N . ASP A 1 107 ? 13.039 16.662 -10.721 1.00 34.28 107 ASP A N 1
ATOM 881 C CA . ASP A 1 107 ? 13.571 16.898 -12.042 1.00 34.28 107 ASP A CA 1
ATOM 882 C C . ASP A 1 107 ? 12.556 17.771 -12.786 1.00 34.28 107 ASP A C 1
ATOM 884 O O . ASP A 1 107 ? 11.341 17.647 -12.619 1.00 34.28 107 ASP A O 1
ATOM 888 N N . LYS A 1 108 ? 13.080 18.731 -13.546 1.00 35.28 108 LYS A N 1
ATOM 889 C CA . LYS A 1 108 ? 12.398 19.949 -14.017 1.00 35.28 108 LYS A CA 1
ATOM 890 C C . LYS A 1 108 ? 11.116 19.746 -14.835 1.00 35.28 108 LYS A C 1
ATOM 892 O O . LYS A 1 108 ? 10.439 20.736 -15.098 1.00 35.28 108 LYS A O 1
ATOM 897 N N . ASP A 1 109 ? 10.797 18.510 -15.194 1.00 45.41 109 ASP A N 1
ATOM 898 C CA . ASP A 1 109 ? 9.684 18.159 -16.067 1.00 45.41 109 ASP A CA 1
ATOM 899 C C . ASP A 1 109 ? 8.457 17.637 -15.293 1.00 45.41 109 ASP A C 1
ATOM 901 O O . ASP A 1 109 ? 7.360 17.627 -15.837 1.00 45.41 109 ASP A O 1
ATOM 905 N N . GLY A 1 110 ? 8.589 17.301 -13.999 1.00 50.03 110 GLY A N 1
ATOM 906 C CA . GLY A 1 110 ? 7.438 17.052 -13.113 1.00 50.03 110 GLY A CA 1
ATOM 907 C C . GLY A 1 110 ? 6.548 15.856 -13.484 1.00 50.03 110 GLY A C 1
ATOM 908 O O . GLY A 1 110 ? 5.420 15.765 -12.998 1.00 50.03 110 GLY A O 1
ATOM 909 N N . ASP A 1 111 ? 7.027 14.945 -14.332 1.00 55.72 111 ASP A N 1
ATOM 910 C CA . ASP A 1 111 ? 6.217 13.839 -14.835 1.00 55.72 111 ASP A CA 1
ATOM 911 C C . ASP A 1 111 ? 5.917 12.799 -13.745 1.00 55.72 111 ASP A C 1
ATOM 913 O O . ASP A 1 111 ? 6.813 12.188 -13.155 1.00 55.72 111 ASP A O 1
ATOM 917 N N . ASN A 1 112 ? 4.625 12.558 -13.517 1.00 65.19 112 ASN A N 1
ATOM 918 C CA . ASN A 1 112 ? 4.136 11.435 -12.724 1.00 65.19 112 ASN A CA 1
ATOM 919 C C . ASN A 1 112 ? 3.824 10.257 -13.656 1.00 65.19 112 ASN A C 1
ATOM 921 O O . ASN A 1 112 ? 2.919 10.322 -14.491 1.00 65.19 112 ASN A O 1
ATOM 925 N N . TYR A 1 113 ? 4.546 9.154 -13.488 1.00 74.19 113 TYR A N 1
ATOM 926 C CA . TYR A 1 113 ? 4.308 7.907 -14.199 1.00 74.19 113 TYR A CA 1
ATOM 927 C C . TYR A 1 113 ? 3.324 7.021 -13.430 1.00 74.19 113 TYR A C 1
ATOM 929 O O . TYR A 1 113 ? 3.368 6.901 -12.204 1.00 74.19 113 TYR A O 1
ATOM 937 N N . ILE A 1 114 ? 2.438 6.359 -14.174 1.00 84.19 114 ILE A N 1
ATOM 938 C CA . ILE A 1 114 ? 1.512 5.360 -13.637 1.00 84.19 114 ILE A CA 1
ATOM 939 C C . ILE A 1 114 ? 1.857 4.011 -14.261 1.00 84.19 114 ILE A C 1
ATOM 941 O O . ILE A 1 114 ? 1.651 3.798 -15.458 1.00 84.19 114 ILE A O 1
ATOM 945 N N . PHE A 1 115 ? 2.344 3.083 -13.441 1.00 86.25 115 PHE A N 1
ATOM 946 C CA . PHE A 1 115 ? 2.631 1.715 -13.859 1.00 86.25 115 PHE A CA 1
ATOM 947 C C . PHE A 1 115 ? 1.464 0.798 -13.511 1.00 86.25 115 PHE A C 1
ATOM 949 O O . PHE A 1 115 ? 1.097 0.650 -12.351 1.00 86.25 115 PHE A O 1
ATOM 956 N N . ASP A 1 116 ? 0.906 0.126 -14.512 1.00 88.62 116 ASP A N 1
ATOM 957 C CA . ASP A 1 116 ? -0.047 -0.962 -14.292 1.00 88.62 116 ASP A CA 1
ATOM 958 C C . ASP A 1 116 ? 0.681 -2.151 -13.660 1.00 88.62 116 ASP A C 1
ATOM 960 O O . ASP A 1 116 ? 1.469 -2.820 -14.331 1.00 88.62 116 ASP A O 1
ATOM 964 N N . LEU A 1 117 ? 0.416 -2.436 -12.383 1.00 87.31 117 LEU A N 1
ATOM 965 C CA . LEU A 1 117 ? 1.131 -3.486 -11.659 1.00 87.31 117 LEU A CA 1
ATOM 966 C C . LEU A 1 117 ? 0.891 -4.869 -12.273 1.00 87.31 117 LEU A C 1
ATOM 968 O O . LEU A 1 117 ? 1.775 -5.715 -12.208 1.00 87.31 117 LEU A O 1
ATOM 972 N N . GLY A 1 118 ? -0.278 -5.106 -12.875 1.00 86.19 118 GLY A N 1
ATOM 973 C CA . GLY A 1 118 ? -0.600 -6.372 -13.530 1.00 86.19 118 GLY A CA 1
ATOM 974 C C . GLY A 1 118 ? 0.156 -6.562 -14.843 1.00 86.19 118 GLY A C 1
ATOM 975 O O . GLY A 1 118 ? 0.657 -7.650 -15.108 1.00 86.19 118 GLY A O 1
ATOM 976 N N . LYS A 1 119 ? 0.287 -5.502 -15.650 1.00 87.56 119 LYS A N 1
ATOM 977 C CA . LYS A 1 119 ? 1.001 -5.561 -16.942 1.00 87.56 119 LYS A CA 1
ATOM 978 C C . LYS A 1 119 ? 2.516 -5.439 -16.813 1.00 87.56 119 LYS A C 1
ATOM 980 O O . LYS A 1 119 ? 3.241 -5.962 -17.652 1.00 87.56 119 LYS A O 1
ATOM 985 N N . CYS A 1 120 ? 2.994 -4.735 -15.793 1.00 88.75 120 CYS A N 1
ATOM 986 C CA . CYS A 1 120 ? 4.412 -4.451 -15.599 1.00 88.75 120 CYS A CA 1
ATOM 987 C C . CYS A 1 120 ? 5.087 -5.393 -14.593 1.00 88.75 120 CYS A C 1
ATOM 989 O O . CYS A 1 120 ? 6.258 -5.183 -14.286 1.00 88.75 120 CYS A O 1
ATOM 991 N N . ILE A 1 121 ? 4.395 -6.417 -14.074 1.00 87.56 121 ILE A N 1
ATOM 992 C CA . ILE A 1 121 ? 4.899 -7.228 -12.953 1.00 87.56 121 ILE A CA 1
ATOM 993 C C . ILE A 1 121 ? 6.268 -7.860 -13.229 1.00 87.56 121 ILE A C 1
ATOM 995 O O . ILE A 1 121 ? 7.132 -7.860 -12.357 1.00 87.56 121 ILE A O 1
ATOM 999 N N . ASP A 1 122 ? 6.503 -8.320 -14.457 1.00 89.62 122 ASP A N 1
ATOM 1000 C CA . ASP A 1 122 ? 7.765 -8.964 -14.832 1.00 89.62 122 ASP A CA 1
ATOM 1001 C C . ASP A 1 122 ? 8.915 -7.968 -15.026 1.00 89.62 122 ASP A C 1
ATOM 1003 O O . ASP A 1 122 ? 10.081 -8.365 -15.042 1.00 89.62 122 ASP A O 1
ATOM 1007 N N . ARG A 1 123 ? 8.590 -6.675 -15.131 1.00 90.81 123 ARG A N 1
ATOM 1008 C CA . ARG A 1 123 ? 9.519 -5.556 -15.349 1.00 90.81 123 ARG A CA 1
ATOM 1009 C C . ARG A 1 123 ? 9.831 -4.779 -14.078 1.00 90.81 123 ARG A C 1
ATOM 1011 O O . ARG A 1 123 ? 10.798 -4.027 -14.063 1.00 90.81 123 ARG A O 1
ATOM 1018 N N . ILE A 1 124 ? 9.022 -4.959 -13.037 1.00 91.69 124 ILE A N 1
ATOM 1019 C CA . ILE A 1 124 ? 9.225 -4.364 -11.720 1.00 91.69 124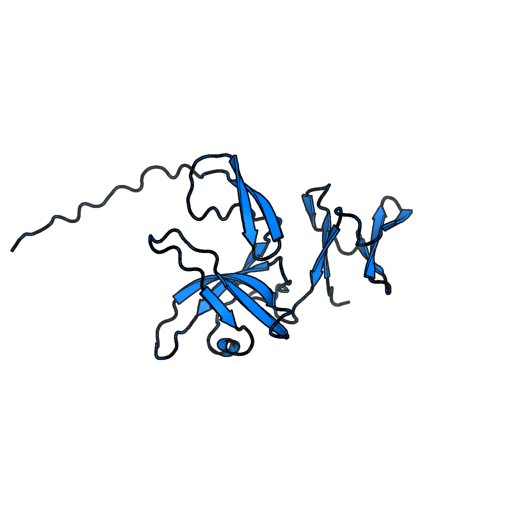 ILE A CA 1
ATOM 1020 C C . ILE A 1 124 ? 10.056 -5.335 -10.881 1.00 91.69 124 ILE A C 1
ATOM 1022 O O . ILE A 1 124 ? 9.663 -6.483 -10.663 1.00 91.69 124 ILE A O 1
ATOM 1026 N N . LYS A 1 125 ? 11.213 -4.881 -10.404 1.00 91.75 125 LYS A N 1
ATOM 1027 C CA . LYS A 1 125 ? 12.145 -5.661 -9.582 1.00 91.75 125 LYS A CA 1
ATOM 1028 C C . LYS A 1 125 ? 12.449 -4.934 -8.277 1.00 91.75 125 LYS A C 1
ATOM 1030 O O . LYS A 1 125 ? 12.188 -3.744 -8.133 1.00 91.75 125 LYS A O 1
ATOM 1035 N N . ASN A 1 126 ? 12.990 -5.686 -7.319 1.00 92.75 126 ASN A N 1
ATOM 1036 C CA . ASN A 1 126 ? 13.552 -5.159 -6.074 1.00 92.75 126 ASN A CA 1
ATOM 1037 C C . ASN A 1 126 ? 12.618 -4.225 -5.283 1.00 92.75 126 ASN A C 1
ATOM 1039 O O . ASN A 1 126 ? 13.074 -3.262 -4.673 1.00 92.75 126 ASN A O 1
ATOM 1043 N N . ILE A 1 127 ? 11.313 -4.527 -5.266 1.00 93.69 127 ILE A N 1
ATOM 1044 C CA . ILE A 1 127 ? 10.324 -3.739 -4.521 1.00 93.69 127 ILE A CA 1
ATOM 1045 C C . ILE A 1 127 ? 10.694 -3.743 -3.036 1.00 93.69 127 ILE A C 1
ATOM 1047 O O . ILE A 1 127 ? 10.678 -4.790 -2.391 1.00 93.69 127 ILE A O 1
ATOM 1051 N N . LYS A 1 128 ? 10.980 -2.573 -2.476 1.00 94.00 128 LYS A N 1
ATOM 1052 C CA . LYS A 1 128 ? 11.341 -2.378 -1.072 1.00 94.00 128 LYS A CA 1
ATOM 1053 C C . LYS A 1 128 ? 10.406 -1.362 -0.444 1.00 94.00 128 LYS A C 1
ATOM 1055 O O . LYS A 1 128 ? 10.297 -0.244 -0.936 1.00 94.00 128 LYS A O 1
ATOM 1060 N N . ILE A 1 129 ? 9.776 -1.703 0.679 1.00 90.94 129 ILE A N 1
ATOM 1061 C CA . ILE A 1 129 ? 8.994 -0.717 1.429 1.00 90.94 129 ILE A CA 1
ATOM 1062 C C . ILE A 1 129 ? 9.962 0.253 2.100 1.00 90.94 129 ILE A C 1
ATOM 1064 O O . ILE A 1 129 ? 10.783 -0.131 2.939 1.00 90.94 129 ILE A O 1
ATOM 1068 N N . ILE A 1 130 ? 9.834 1.526 1.744 1.00 85.00 130 ILE A N 1
ATOM 1069 C CA . ILE A 1 130 ? 10.629 2.614 2.308 1.00 85.00 130 ILE A CA 1
ATOM 1070 C C . ILE A 1 130 ? 9.826 3.467 3.282 1.00 85.00 130 ILE A C 1
ATOM 1072 O O . ILE A 1 130 ? 10.431 4.246 4.008 1.00 85.00 130 ILE A O 1
ATOM 1076 N N . GLY A 1 131 ? 8.504 3.314 3.361 1.00 83.50 131 GLY A N 1
ATOM 1077 C CA . GLY A 1 131 ? 7.673 4.006 4.343 1.00 83.50 131 GLY A CA 1
ATOM 1078 C C . GLY A 1 131 ? 6.184 3.807 4.118 1.00 83.50 131 GLY A C 1
ATOM 1079 O O . GLY A 1 131 ? 5.769 2.911 3.383 1.00 83.50 131 GLY A O 1
ATOM 1080 N N . THR A 1 132 ? 5.390 4.664 4.750 1.00 82.88 132 THR A N 1
ATOM 1081 C CA . THR A 1 132 ? 3.942 4.739 4.551 1.00 82.88 132 THR A CA 1
ATOM 1082 C C . THR A 1 132 ? 3.526 6.176 4.247 1.00 82.88 132 THR A C 1
ATOM 1084 O O . THR A 1 132 ? 4.194 7.096 4.707 1.00 82.88 132 THR A O 1
ATOM 1087 N N . LEU A 1 133 ? 2.440 6.399 3.508 1.00 76.19 133 LEU A N 1
ATOM 1088 C CA . LEU A 1 133 ? 1.919 7.748 3.242 1.00 76.19 133 LEU A CA 1
ATOM 1089 C C . LEU A 1 133 ? 1.570 8.480 4.549 1.00 76.19 133 LEU A C 1
ATOM 1091 O O . LEU A 1 133 ? 1.774 9.682 4.661 1.00 76.19 133 LEU A O 1
ATOM 1095 N N . GLN A 1 134 ? 1.130 7.734 5.565 1.00 76.12 134 GLN A N 1
ATOM 1096 C CA . GLN A 1 134 ? 0.702 8.268 6.854 1.00 76.12 134 GLN A CA 1
ATOM 1097 C C . GLN A 1 134 ? 1.862 8.593 7.819 1.00 76.12 134 GLN A C 1
ATOM 1099 O O . GLN A 1 134 ? 1.712 9.469 8.665 1.00 76.12 134 GLN A O 1
ATOM 1104 N N . GLU A 1 135 ? 3.012 7.909 7.725 1.00 66.44 135 GLU A N 1
ATOM 1105 C CA . GLU A 1 135 ? 4.194 8.170 8.580 1.00 66.44 135 GLU A CA 1
ATOM 1106 C C . GLU A 1 135 ? 5.306 8.936 7.849 1.00 66.44 135 GLU A C 1
ATOM 1108 O O . GLU A 1 135 ? 6.086 9.650 8.473 1.00 66.44 135 GLU A O 1
ATOM 1113 N N . LYS A 1 136 ? 5.414 8.770 6.526 1.00 59.84 136 LYS A N 1
ATOM 1114 C CA . LYS A 1 136 ? 6.431 9.381 5.655 1.00 59.84 136 LYS A CA 1
ATOM 1115 C C . LYS A 1 136 ? 5.849 10.433 4.718 1.00 59.84 136 LYS A C 1
ATOM 1117 O O . LYS A 1 136 ? 6.339 10.639 3.613 1.00 59.84 136 LYS A O 1
ATOM 1122 N N . ALA A 1 137 ? 4.893 11.185 5.232 1.00 48.06 137 ALA A N 1
ATOM 1123 C CA . ALA A 1 137 ? 4.469 12.489 4.741 1.00 48.06 137 ALA A CA 1
ATOM 1124 C C . ALA A 1 137 ? 5.634 13.465 4.378 1.00 48.06 137 ALA A C 1
ATOM 1126 O O . ALA A 1 137 ? 5.419 14.480 3.741 1.00 48.06 137 ALA A O 1
ATOM 1127 N N . SER A 1 138 ? 6.898 13.160 4.680 1.00 40.81 138 SER A N 1
ATOM 1128 C CA . SER A 1 138 ? 8.087 13.955 4.348 1.00 40.81 138 SER A CA 1
ATOM 1129 C C . SER A 1 138 ? 8.703 13.731 2.949 1.00 40.81 138 SER A C 1
ATOM 1131 O O . SER A 1 138 ? 9.893 13.995 2.764 1.00 40.81 138 SER A O 1
ATOM 1133 N N . VAL A 1 139 ? 7.951 13.282 1.934 1.00 44.03 139 VAL A N 1
ATOM 1134 C CA . VAL A 1 139 ? 8.455 13.251 0.539 1.00 44.03 139 VAL A CA 1
ATOM 1135 C C . VAL A 1 139 ? 8.068 14.542 -0.186 1.00 44.03 139 VAL A C 1
ATOM 1137 O O . VAL A 1 139 ? 7.168 14.579 -1.016 1.00 44.03 139 VAL A O 1
ATOM 1140 N N . CYS A 1 140 ? 8.755 15.629 0.163 1.00 40.66 140 CYS A N 1
ATOM 1141 C CA . CYS A 1 140 ? 8.595 16.932 -0.476 1.00 40.66 140 CYS A CA 1
ATOM 1142 C C . CYS A 1 140 ? 9.487 16.954 -1.733 1.00 40.66 140 CYS A C 1
ATOM 1144 O O . CYS A 1 140 ? 10.705 17.105 -1.628 1.00 40.66 140 CYS A O 1
ATOM 1146 N N . GLY A 1 141 ? 8.896 16.770 -2.921 1.00 40.25 141 GLY A N 1
ATOM 1147 C CA . GLY A 1 141 ? 9.607 16.792 -4.213 1.00 40.25 141 GLY A CA 1
ATOM 1148 C C . GLY A 1 141 ? 10.291 18.133 -4.527 1.00 40.25 141 GLY A C 1
ATOM 1149 O O . GLY A 1 141 ? 11.246 18.177 -5.302 1.00 40.25 141 GLY A O 1
ATOM 1150 N N . SER A 1 142 ? 9.874 19.212 -3.858 1.00 42.56 142 SER A N 1
ATOM 1151 C CA . SER A 1 142 ? 10.518 20.526 -3.871 1.00 42.56 142 SER A CA 1
ATOM 1152 C C . SER A 1 142 ? 10.336 21.221 -2.512 1.00 42.56 142 SER A C 1
ATOM 1154 O O . SER A 1 142 ? 9.234 21.579 -2.108 1.00 42.56 142 SER A O 1
ATOM 1156 N N . CYS A 1 143 ? 11.425 21.412 -1.761 1.00 42.19 143 CYS A N 1
ATOM 1157 C CA . CYS A 1 143 ? 11.390 22.205 -0.528 1.00 42.19 143 CYS A CA 1
ATOM 1158 C C . CYS A 1 143 ? 11.126 23.684 -0.873 1.00 42.19 143 CYS A C 1
ATOM 1160 O O . CYS A 1 143 ? 12.012 24.356 -1.403 1.00 42.19 143 CYS A O 1
ATOM 1162 N N . HIS A 1 144 ? 9.935 24.196 -0.548 1.00 44.84 144 HIS A N 1
ATOM 1163 C CA . HIS A 1 144 ? 9.597 25.628 -0.625 1.00 44.84 144 HIS A CA 1
ATOM 1164 C C . HIS A 1 144 ? 9.668 26.342 0.742 1.00 44.84 144 HIS A C 1
ATOM 1166 O O . HIS A 1 144 ? 9.438 27.547 0.821 1.00 44.84 144 HIS A O 1
ATOM 1172 N N . GLY A 1 145 ? 10.045 25.623 1.804 1.00 45.94 145 GLY A N 1
ATOM 1173 C CA . GLY A 1 145 ? 10.078 26.094 3.190 1.00 45.94 145 GLY A CA 1
ATOM 1174 C C . GLY A 1 145 ? 9.541 25.031 4.149 1.00 45.94 145 GLY A C 1
ATOM 1175 O O . GLY A 1 145 ? 8.914 24.069 3.708 1.00 45.94 145 GLY A O 1
ATOM 1176 N N . ASP A 1 146 ? 9.789 25.194 5.447 1.00 47.78 146 ASP A N 1
ATOM 1177 C CA . ASP A 1 146 ? 9.128 24.373 6.468 1.00 47.78 146 ASP A CA 1
ATOM 1178 C C . ASP A 1 146 ? 7.631 24.743 6.520 1.00 47.78 146 ASP A C 1
ATOM 1180 O O . ASP A 1 146 ? 7.300 25.931 6.498 1.00 47.78 146 ASP A O 1
ATOM 1184 N N . GLY A 1 147 ? 6.731 23.757 6.572 1.00 49.81 147 GLY A N 1
ATOM 1185 C CA . GLY A 1 147 ? 5.282 23.999 6.640 1.00 49.81 147 GLY A CA 1
ATOM 1186 C C . GLY A 1 147 ? 4.421 22.770 6.337 1.00 49.81 147 GLY A C 1
ATOM 1187 O O . GLY A 1 147 ? 4.946 21.738 5.919 1.00 49.81 147 GLY A O 1
ATOM 1188 N N . GLU A 1 148 ? 3.105 22.896 6.535 1.00 44.00 148 GLU A N 1
ATOM 1189 C CA . GLU A 1 148 ? 2.121 21.899 6.095 1.00 44.00 148 GLU A CA 1
ATOM 1190 C C . GLU A 1 148 ? 1.842 22.060 4.594 1.00 44.00 148 GLU A C 1
ATOM 1192 O O . GLU A 1 148 ? 1.423 23.127 4.143 1.00 44.00 148 GLU A 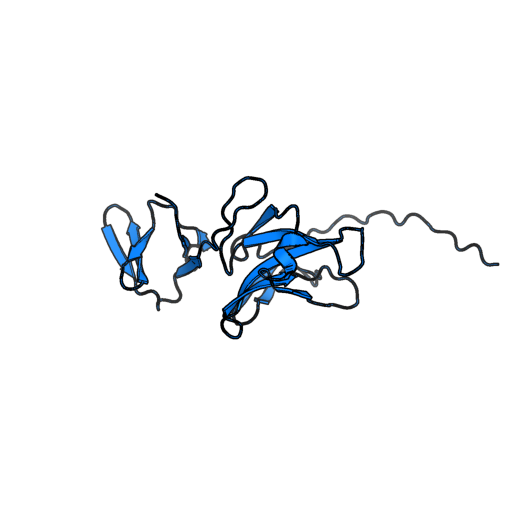O 1
ATOM 1197 N N . TYR A 1 149 ? 2.051 21.000 3.816 1.00 48.09 149 TYR A N 1
ATOM 1198 C CA . TYR A 1 149 ? 1.755 20.966 2.384 1.00 48.09 149 TYR A CA 1
ATOM 1199 C C . TYR A 1 149 ? 0.641 19.974 2.102 1.00 48.09 149 TYR A C 1
ATOM 1201 O O . TYR A 1 149 ? 0.609 18.882 2.656 1.00 48.09 149 TYR A O 1
ATOM 1209 N N . GLU A 1 150 ? -0.270 20.326 1.209 1.00 42.69 150 GLU A N 1
ATOM 1210 C CA . GLU A 1 150 ? -1.250 19.372 0.710 1.00 42.69 150 GLU A CA 1
ATOM 1211 C C . GLU A 1 150 ? -0.578 18.474 -0.334 1.00 42.69 150 GLU A C 1
ATOM 1213 O O . GLU A 1 150 ? -0.142 18.942 -1.386 1.00 42.69 150 GLU A O 1
ATOM 1218 N N . VAL A 1 151 ? -0.471 17.179 -0.039 1.00 48.09 151 VAL A N 1
ATOM 1219 C CA . VAL A 1 151 ? -0.071 16.172 -1.022 1.00 48.09 151 VAL A CA 1
ATOM 1220 C C . VAL A 1 151 ? -1.337 15.526 -1.553 1.00 48.09 151 VAL A C 1
ATOM 1222 O O . VAL A 1 151 ? -2.079 14.867 -0.821 1.00 48.09 151 VAL A O 1
ATOM 1225 N N . SER A 1 152 ? -1.578 15.723 -2.845 1.00 37.69 152 SER A N 1
ATOM 1226 C CA . SER A 1 152 ? -2.676 15.075 -3.552 1.00 37.69 152 SER A CA 1
ATOM 1227 C C . SER A 1 152 ? -2.210 13.731 -4.104 1.00 37.69 152 SER A C 1
ATOM 1229 O O . SER A 1 152 ? -1.425 13.665 -5.048 1.00 37.69 152 SER A O 1
ATOM 1231 N N . ALA A 1 153 ? -2.725 12.651 -3.523 1.00 42.47 153 ALA A N 1
ATOM 1232 C CA . ALA A 1 153 ? -2.593 11.288 -4.023 1.00 42.47 153 ALA A CA 1
ATOM 1233 C C . ALA A 1 153 ? -3.946 10.847 -4.606 1.00 42.47 153 ALA A C 1
ATOM 1235 O O . ALA A 1 153 ? -4.770 10.208 -3.948 1.00 42.47 153 ALA A O 1
ATOM 1236 N N . GLY A 1 154 ? -4.223 11.238 -5.853 1.00 45.78 154 GLY A N 1
ATOM 1237 C CA . GLY A 1 154 ? -5.500 10.940 -6.504 1.00 45.78 154 GLY A CA 1
ATOM 1238 C C . GLY A 1 154 ? -6.702 11.584 -5.795 1.00 45.78 154 GLY A C 1
ATOM 1239 O O . GLY A 1 154 ? -6.845 12.800 -5.818 1.00 45.78 154 GLY A O 1
ATOM 1240 N N . SER A 1 155 ? -7.596 10.771 -5.212 1.00 31.17 155 SER A N 1
ATOM 1241 C CA . SER A 1 155 ? -8.807 11.238 -4.506 1.00 31.17 155 SER A CA 1
ATOM 1242 C C . SER A 1 155 ? -8.587 11.577 -3.030 1.00 31.17 155 SER A C 1
ATOM 1244 O O . SER A 1 155 ? -9.540 11.958 -2.353 1.00 31.17 155 SER A O 1
ATOM 1246 N N . HIS A 1 156 ? -7.373 11.391 -2.517 1.00 34.59 156 HIS A N 1
ATOM 1247 C CA . HIS A 1 156 ? -7.027 11.706 -1.140 1.00 34.59 156 HIS A CA 1
ATOM 1248 C C . HIS A 1 156 ? -6.046 12.872 -1.127 1.00 34.59 156 HIS A C 1
ATOM 1250 O O . HIS A 1 156 ? -4.950 12.788 -1.681 1.00 34.59 156 HIS A O 1
ATOM 1256 N N . SER A 1 157 ? -6.456 13.953 -0.474 1.00 37.22 157 SER A N 1
ATOM 1257 C CA . SER A 1 157 ? -5.552 15.006 -0.037 1.00 37.22 157 SER A CA 1
ATOM 1258 C C . SER A 1 157 ? -5.192 14.736 1.412 1.00 37.22 157 SER A C 1
ATOM 1260 O O . SER A 1 157 ? -6.078 14.539 2.249 1.00 37.22 157 SER A O 1
ATOM 1262 N N . PHE A 1 158 ? -3.904 14.727 1.724 1.00 44.69 158 PHE A N 1
ATOM 1263 C CA . PHE A 1 158 ? -3.447 14.751 3.105 1.00 44.69 158 PHE A CA 1
ATOM 1264 C C . PHE A 1 158 ? -2.429 15.870 3.282 1.00 44.69 158 PHE A C 1
ATOM 1266 O O . PHE A 1 158 ? -1.618 16.144 2.399 1.00 44.69 158 PHE A O 1
ATOM 1273 N N . PHE A 1 159 ? -2.514 16.543 4.426 1.00 42.91 159 PHE A N 1
ATOM 1274 C CA . PHE A 1 159 ? -1.567 17.579 4.803 1.00 42.91 159 PHE A CA 1
ATOM 1275 C C . PHE A 1 159 ? -0.335 16.925 5.413 1.00 42.91 159 PHE A C 1
ATOM 1277 O O . PHE A 1 159 ? -0.443 16.035 6.262 1.00 42.91 159 PHE A O 1
ATOM 1284 N N . VAL A 1 160 ? 0.831 17.349 4.948 1.00 49.56 160 VAL A N 1
ATOM 1285 C CA . VAL A 1 160 ? 2.121 16.841 5.380 1.00 49.56 160 VAL A CA 1
ATOM 1286 C C . VAL A 1 160 ? 2.951 17.942 6.003 1.00 49.56 160 VAL A C 1
ATOM 1288 O O . VAL A 1 160 ? 3.213 18.952 5.361 1.00 49.56 160 VAL A O 1
ATOM 1291 N N . ASP A 1 161 ? 3.421 17.726 7.229 1.00 43.28 161 ASP A N 1
ATOM 1292 C CA . ASP A 1 161 ? 4.468 18.558 7.819 1.00 43.28 161 ASP A CA 1
ATOM 1293 C C . ASP A 1 161 ? 5.794 18.267 7.101 1.00 43.28 161 ASP A C 1
ATOM 1295 O O . ASP A 1 161 ? 6.478 17.269 7.356 1.00 43.28 161 ASP A O 1
ATOM 1299 N N . CYS A 1 162 ? 6.163 19.140 6.167 1.00 49.50 162 CYS A N 1
ATOM 1300 C CA . CYS A 1 162 ? 7.476 19.122 5.543 1.00 49.50 162 CYS A CA 1
ATOM 1301 C C . CYS A 1 162 ? 8.475 19.833 6.460 1.00 49.50 162 CYS A C 1
ATOM 1303 O O . CYS A 1 162 ? 8.383 21.040 6.692 1.00 49.50 162 CYS A O 1
ATOM 1305 N N . HIS A 1 163 ? 9.487 19.093 6.915 1.00 47.09 163 HIS A N 1
ATOM 1306 C CA . HIS A 1 163 ? 10.702 19.661 7.491 1.00 47.09 163 HIS A CA 1
ATOM 1307 C C . HIS A 1 163 ? 11.826 19.572 6.467 1.00 47.09 163 HIS A C 1
ATOM 1309 O O . HIS A 1 163 ? 12.317 18.487 6.140 1.00 47.09 163 HIS A O 1
ATOM 1315 N N . CYS A 1 164 ? 12.247 20.718 5.948 1.00 46.66 164 CYS A N 1
ATOM 1316 C CA . CYS A 1 164 ? 13.346 20.773 5.009 1.00 46.66 164 CYS A CA 1
ATOM 1317 C C . CYS A 1 164 ? 14.655 20.457 5.735 1.00 46.66 164 CYS A C 1
ATOM 1319 O O . CYS A 1 164 ? 15.146 21.225 6.566 1.00 46.66 164 CYS A O 1
ATOM 1321 N N . ILE A 1 165 ? 15.294 19.345 5.365 1.00 42.53 165 ILE A N 1
ATOM 1322 C CA . ILE A 1 165 ? 16.689 19.118 5.737 1.00 42.53 165 ILE A CA 1
ATOM 1323 C C . ILE A 1 165 ? 17.503 20.195 5.013 1.00 42.53 165 ILE A C 1
ATOM 1325 O O . ILE A 1 165 ? 17.704 20.122 3.800 1.00 42.53 165 ILE A O 1
ATOM 1329 N N . LYS A 1 166 ? 17.973 21.216 5.743 1.00 41.12 166 LYS A N 1
ATOM 1330 C CA . LYS A 1 166 ? 18.977 22.170 5.250 1.00 41.12 166 LYS A CA 1
ATOM 1331 C C . LYS A 1 166 ? 20.274 21.406 4.989 1.00 41.12 166 LYS A C 1
ATOM 1333 O O . LYS A 1 166 ? 21.191 21.425 5.809 1.00 41.12 166 LYS A O 1
ATOM 1338 N N . ASN A 1 167 ? 20.364 20.710 3.860 1.00 37.78 167 ASN A N 1
ATOM 1339 C CA . ASN A 1 167 ? 21.617 20.111 3.440 1.00 37.78 167 ASN A CA 1
ATOM 1340 C C . ASN A 1 167 ? 22.617 21.249 3.225 1.00 37.78 167 ASN A C 1
ATOM 1342 O O . ASN A 1 167 ? 22.447 22.109 2.356 1.00 37.78 167 ASN A O 1
ATOM 1346 N N . LYS A 1 168 ? 23.651 21.272 4.077 1.00 33.72 168 LYS A N 1
ATOM 1347 C CA . LYS A 1 168 ? 24.854 22.081 3.881 1.00 33.72 168 LYS A CA 1
ATOM 1348 C C . LYS A 1 168 ? 25.286 21.922 2.426 1.00 33.72 168 LYS A C 1
ATOM 1350 O O . LYS A 1 168 ? 25.402 20.799 1.945 1.00 33.72 168 LYS A O 1
ATOM 1355 N N . LYS A 1 169 ? 25.494 23.058 1.753 1.00 30.72 169 LYS A N 1
ATOM 1356 C CA . LYS A 1 169 ? 25.985 23.175 0.374 1.00 30.72 169 LYS A CA 1
ATOM 1357 C C . LYS A 1 169 ? 26.945 22.029 0.033 1.00 30.72 169 LYS A C 1
ATOM 1359 O O . LYS A 1 169 ? 28.066 22.004 0.537 1.00 30.72 169 LYS A O 1
ATOM 1364 N N . VAL A 1 170 ? 26.518 21.121 -0.841 1.00 32.28 170 VAL A N 1
ATOM 1365 C CA . VAL A 1 170 ? 27.443 20.219 -1.530 1.00 32.28 170 VAL A CA 1
ATOM 1366 C C . VAL A 1 170 ? 28.355 21.113 -2.385 1.00 32.28 170 VAL A C 1
ATOM 1368 O O . VAL A 1 170 ? 27.832 21.944 -3.137 1.00 32.28 170 VAL A O 1
ATOM 1371 N N . PRO A 1 171 ? 29.692 21.042 -2.253 1.00 32.91 171 PRO A N 1
ATOM 1372 C CA . PRO A 1 171 ? 30.586 21.876 -3.043 1.00 32.91 171 PRO A CA 1
ATOM 1373 C C . PRO A 1 171 ? 30.389 21.552 -4.525 1.00 32.91 171 PRO A C 1
ATOM 1375 O O . PRO A 1 171 ? 30.508 20.400 -4.937 1.00 32.91 171 PRO A O 1
ATOM 1378 N N . ARG A 1 172 ? 30.084 22.567 -5.340 1.00 33.69 172 ARG A N 1
ATOM 1379 C CA . ARG A 1 172 ? 30.101 22.431 -6.799 1.00 33.69 172 ARG A CA 1
ATOM 1380 C C . ARG A 1 172 ? 31.538 22.140 -7.223 1.00 33.69 172 ARG A C 1
ATOM 1382 O O . ARG A 1 172 ? 32.379 23.036 -7.174 1.00 33.69 172 ARG A O 1
ATOM 1389 N N . HIS A 1 173 ? 31.825 20.914 -7.651 1.00 34.84 173 HIS A N 1
ATOM 1390 C CA . HIS A 1 173 ? 33.032 20.663 -8.426 1.00 34.84 173 HIS A CA 1
ATOM 1391 C C . HIS A 1 173 ? 32.923 21.422 -9.755 1.00 34.84 173 HIS A C 1
ATOM 1393 O O . HIS A 1 173 ? 31.964 21.268 -10.510 1.00 34.84 173 HIS A O 1
ATOM 1399 N N . ASN A 1 174 ? 33.898 22.299 -9.989 1.00 37.47 174 ASN A N 1
ATOM 1400 C CA . ASN A 1 174 ? 34.050 23.096 -11.198 1.00 37.47 174 ASN A CA 1
ATOM 1401 C C . ASN A 1 174 ? 34.218 22.192 -12.427 1.00 37.47 174 ASN A C 1
ATOM 1403 O O . ASN A 1 174 ? 35.311 21.686 -12.671 1.00 37.47 174 ASN A O 1
ATOM 1407 N N . LEU A 1 175 ? 33.177 22.061 -13.248 1.00 34.91 175 LEU A N 1
ATOM 1408 C CA . LEU A 1 175 ? 33.347 21.685 -14.649 1.00 34.91 175 LEU A CA 1
ATOM 1409 C C . LEU A 1 175 ? 33.748 22.945 -15.421 1.00 34.91 175 LEU A C 1
ATOM 1411 O O . LEU A 1 175 ? 32.918 23.793 -15.757 1.00 34.91 175 LEU A O 1
ATOM 1415 N N . LYS A 1 176 ? 35.060 23.093 -15.641 1.00 36.53 176 LYS A N 1
ATOM 1416 C CA . LYS A 1 176 ? 35.622 24.036 -16.612 1.00 36.53 176 LYS A CA 1
ATOM 1417 C C . LYS A 1 176 ? 34.993 23.745 -17.977 1.00 36.53 176 LYS A C 1
ATOM 1419 O O . LYS A 1 176 ? 35.104 22.636 -18.484 1.00 36.53 176 LYS A O 1
ATOM 1424 N N . LYS A 1 177 ? 34.351 24.752 -18.570 1.00 38.88 177 LYS A N 1
ATOM 1425 C CA . LYS A 1 177 ? 34.045 24.767 -20.002 1.00 38.88 177 LYS A CA 1
ATOM 1426 C C . LYS A 1 177 ? 35.356 25.000 -20.750 1.00 38.88 177 LYS A C 1
ATOM 1428 O O . LYS A 1 177 ? 35.836 26.131 -20.773 1.00 38.88 177 LYS A O 1
ATOM 1433 N N . GLU A 1 178 ? 35.919 23.962 -21.351 1.00 38.00 178 GLU A N 1
ATOM 1434 C CA . GLU A 1 178 ? 36.788 24.155 -22.509 1.00 38.00 178 GLU A CA 1
ATOM 1435 C C . GLU A 1 178 ? 35.881 24.482 -23.697 1.00 38.00 178 GLU A C 1
ATOM 1437 O O . GLU A 1 178 ? 35.015 23.697 -24.080 1.00 38.00 178 GLU A O 1
ATOM 1442 N N . LYS A 1 179 ? 36.001 25.715 -24.192 1.00 41.00 179 LYS A N 1
ATOM 1443 C CA . LYS A 1 179 ? 35.434 26.123 -25.474 1.00 41.00 179 LYS A CA 1
ATOM 1444 C C . LYS A 1 179 ? 36.412 25.678 -26.558 1.00 41.00 179 LYS A C 1
ATOM 1446 O O . LYS A 1 179 ? 37.574 26.077 -26.506 1.00 41.00 179 LYS A O 1
ATOM 1451 N N . SER A 1 180 ? 35.924 24.873 -27.495 1.00 41.12 180 SER A N 1
ATOM 1452 C CA . SER A 1 180 ? 36.436 24.824 -28.868 1.00 41.12 180 SER A CA 1
ATOM 1453 C C . SER A 1 180 ? 35.909 26.020 -29.654 1.00 41.12 180 SER A C 1
ATOM 1455 O O . SER A 1 180 ? 34.793 26.487 -29.318 1.00 41.12 180 SER A O 1
#

Sequence (180 aa):
MMNKYKIYDTKEKRFLGLHEAAISNEGNVITFKNGAIYDVATNSNRYTIHYYIGKTDINDKKIYDDCSIIEFDFIGFGDNESVKYNGFIKWNKSRFRYDIETISHGDKDGDNYIFDLGKCIDRIKNIKIIGTLQEKASVCGSCHGDGEYEVSAGSHSFFVDCHCIKNKKVPRHNLKKEKS

Radius of gyration: 19.84 Å; chains: 1; bounding box: 57×42×58 Å